Protein AF-A0AAV1Q6V9-F1 (afdb_monomer_lite)

Organism: Scomber scombrus (NCBI:txid13677)

Structure (mmCIF, N/CA/C/O backbone):
data_AF-A0AAV1Q6V9-F1
#
_entry.id   AF-A0AAV1Q6V9-F1
#
loop_
_atom_site.group_PDB
_atom_site.id
_atom_site.type_symbol
_atom_site.label_atom_id
_atom_site.label_alt_id
_atom_site.label_comp_id
_atom_site.label_asym_id
_atom_site.label_entity_id
_atom_site.label_seq_id
_atom_site.pdbx_PDB_ins_code
_atom_site.Cartn_x
_atom_site.Cartn_y
_atom_site.Cartn_z
_atom_site.occupancy
_atom_site.B_iso_or_equiv
_atom_site.auth_seq_id
_atom_site.auth_comp_id
_atom_site.auth_asym_id
_atom_site.auth_atom_id
_atom_site.pdbx_PDB_model_num
ATOM 1 N N . MET A 1 1 ? 1.601 25.528 4.721 1.00 36.34 1 MET A N 1
ATOM 2 C CA . MET A 1 1 ?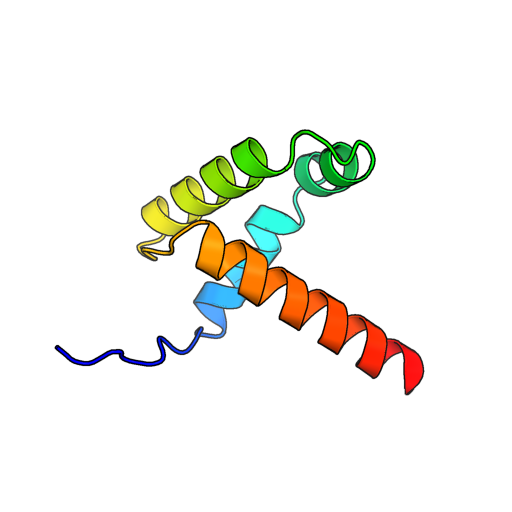 1.505 24.378 3.795 1.00 36.34 1 MET A CA 1
ATOM 3 C C . MET A 1 1 ? 1.643 23.122 4.622 1.00 36.34 1 MET A C 1
ATOM 5 O O . MET A 1 1 ? 2.737 22.634 4.890 1.00 36.34 1 MET A O 1
ATOM 9 N N . ASP A 1 2 ? 0.503 22.712 5.139 1.00 40.91 2 ASP A N 1
ATOM 10 C CA . ASP A 1 2 ? 0.322 21.716 6.173 1.00 40.91 2 ASP A CA 1
ATOM 11 C C . ASP A 1 2 ? 0.731 20.357 5.621 1.00 40.91 2 ASP A C 1
ATOM 13 O O . ASP A 1 2 ? 0.088 19.795 4.739 1.00 40.91 2 ASP A O 1
AT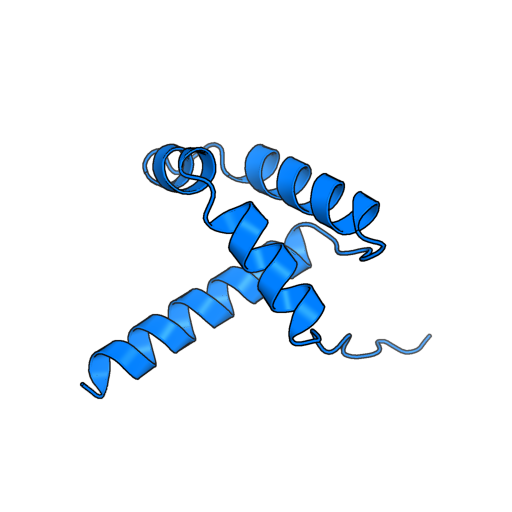OM 17 N N . LYS A 1 3 ? 1.846 19.828 6.129 1.00 46.69 3 LYS A N 1
ATOM 18 C CA . LYS A 1 3 ? 2.193 18.414 5.983 1.00 46.69 3 LYS A CA 1
ATOM 19 C C . LYS A 1 3 ? 1.211 17.625 6.847 1.00 46.69 3 LYS A C 1
ATOM 21 O O . LYS A 1 3 ? 1.568 1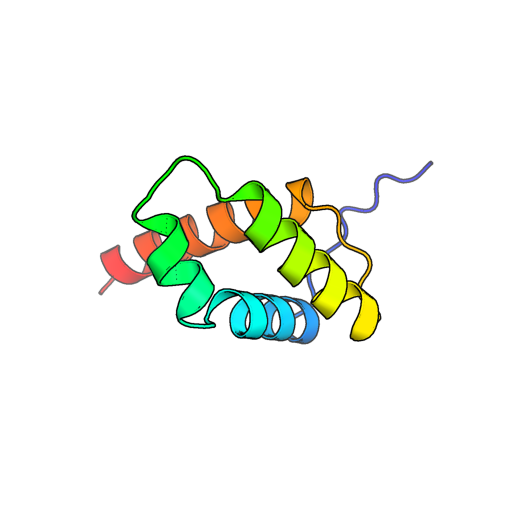7.151 7.926 1.00 46.69 3 LYS A O 1
ATOM 26 N N . THR A 1 4 ? -0.041 17.533 6.409 1.00 48.78 4 THR A N 1
ATOM 27 C CA . THR A 1 4 ? -1.028 16.622 6.976 1.00 48.78 4 THR A CA 1
ATOM 28 C C . THR A 1 4 ? -0.404 15.237 6.923 1.00 48.78 4 THR A C 1
ATOM 30 O O . THR A 1 4 ? -0.113 14.700 5.855 1.00 48.78 4 THR A O 1
ATOM 33 N N . LYS A 1 5 ? -0.116 14.666 8.098 1.00 51.78 5 LYS A N 1
ATOM 34 C CA . LYS A 1 5 ? 0.163 13.237 8.240 1.00 51.78 5 LYS A CA 1
ATOM 35 C C . LYS A 1 5 ? -1.080 12.533 7.714 1.00 51.78 5 LYS A C 1
ATOM 37 O O . LYS A 1 5 ? -2.042 12.375 8.452 1.00 51.78 5 LYS A O 1
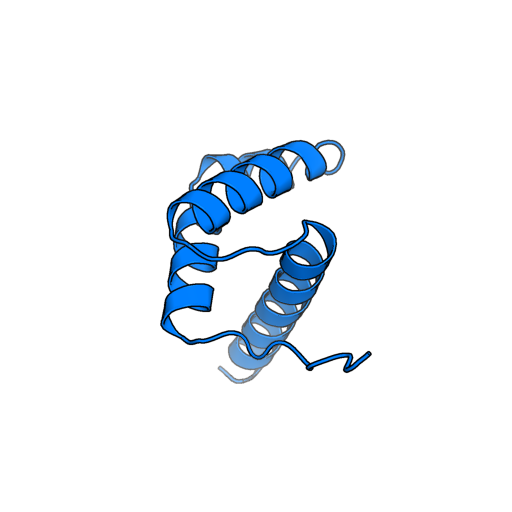ATOM 42 N N . GLN A 1 6 ? -1.085 12.224 6.425 1.00 62.25 6 GLN A N 1
ATOM 43 C CA . GLN A 1 6 ? -2.244 11.725 5.708 1.00 62.25 6 GLN A CA 1
ATOM 44 C C . GLN A 1 6 ? -2.510 10.311 6.238 1.00 62.25 6 GLN A C 1
ATOM 46 O O . GLN A 1 6 ? -1.883 9.337 5.801 1.00 62.25 6 GLN A O 1
ATOM 51 N N . GLN A 1 7 ? -3.338 10.241 7.286 1.00 71.75 7 GLN A N 1
ATOM 52 C CA . GLN A 1 7 ? -3.727 9.009 7.956 1.00 71.75 7 GLN A CA 1
ATOM 53 C C . GLN A 1 7 ? -4.355 8.100 6.909 1.00 71.75 7 GLN A C 1
ATOM 55 O O . GLN A 1 7 ? -5.078 8.548 6.028 1.00 71.75 7 GLN A O 1
ATOM 60 N N . TRP A 1 8 ? -3.950 6.839 6.937 1.00 81.00 8 TRP A N 1
ATOM 61 C CA . TRP A 1 8 ? -4.500 5.843 6.039 1.00 81.00 8 TRP A CA 1
ATOM 62 C C . TRP A 1 8 ? -5.784 5.325 6.660 1.00 81.00 8 TRP A C 1
ATOM 64 O O . TRP A 1 8 ? -5.712 4.761 7.754 1.00 81.00 8 TRP A O 1
ATOM 74 N N . SER A 1 9 ? -6.909 5.500 5.977 1.00 83.94 9 SER A N 1
ATOM 75 C CA . SER A 1 9 ? -8.177 4.913 6.415 1.00 83.94 9 SER A CA 1
ATOM 76 C C . SER A 1 9 ? -8.124 3.387 6.309 1.00 83.94 9 SER A C 1
ATOM 78 O O . SER A 1 9 ? -7.278 2.825 5.599 1.00 83.94 9 SER A O 1
ATOM 80 N N . GLU A 1 10 ? -9.016 2.698 7.019 1.00 83.69 10 GLU A N 1
ATOM 81 C CA . GLU A 1 10 ? -9.150 1.242 6.898 1.00 83.69 10 GLU A CA 1
ATOM 82 C C . GLU A 1 10 ? -9.516 0.842 5.470 1.00 83.69 10 GLU A C 1
ATOM 84 O O . GLU A 1 10 ? -8.828 0.004 4.898 1.00 83.69 10 GLU A O 1
ATOM 89 N N . GLU A 1 11 ? -10.490 1.519 4.858 1.00 86.69 11 GLU A N 1
ATOM 90 C CA . GLU A 1 11 ? -10.904 1.307 3.462 1.00 86.69 11 GLU A CA 1
ATOM 91 C C . GLU A 1 11 ? -9.734 1.501 2.488 1.00 86.69 11 GLU A C 1
ATOM 93 O O . GLU A 1 11 ? -9.442 0.639 1.664 1.00 86.69 11 GLU A O 1
ATOM 98 N N . GLU A 1 12 ? -8.980 2.590 2.650 1.00 84.81 12 GLU A N 1
ATOM 99 C CA . GLU A 1 12 ? -7.806 2.881 1.826 1.00 84.81 12 GLU A CA 1
ATOM 100 C C . GLU A 1 12 ? -6.704 1.823 2.005 1.00 84.81 12 GLU A C 1
ATOM 102 O O . GLU A 1 12 ? -6.050 1.402 1.047 1.00 84.81 12 GLU A O 1
ATOM 107 N N . THR A 1 13 ? -6.493 1.369 3.243 1.00 86.12 13 THR A N 1
ATOM 108 C CA . THR A 1 13 ? -5.525 0.311 3.551 1.00 86.12 13 THR A CA 1
ATOM 109 C C . THR A 1 13 ? -5.982 -1.029 2.973 1.00 86.12 13 THR A C 1
ATOM 111 O O . THR A 1 13 ? -5.142 -1.769 2.466 1.00 86.12 13 THR A O 1
ATOM 114 N N . GLN A 1 14 ? -7.281 -1.333 3.008 1.00 86.25 14 GLN A N 1
ATOM 115 C CA . GLN A 1 14 ? -7.866 -2.526 2.397 1.00 86.25 14 GLN A CA 1
ATOM 116 C C . GLN A 1 14 ? -7.713 -2.494 0.878 1.00 86.25 14 GLN A C 1
ATOM 118 O O . GLN A 1 14 ? -7.175 -3.446 0.323 1.00 86.25 14 GLN A O 1
ATOM 123 N N . CYS A 1 15 ? -8.061 -1.391 0.207 1.00 87.94 15 CYS A N 1
ATOM 124 C CA . CYS A 1 15 ? -7.825 -1.231 -1.231 1.00 87.94 15 CYS A CA 1
ATOM 125 C C . CYS A 1 15 ? -6.349 -1.446 -1.586 1.00 87.94 15 CYS A C 1
ATOM 127 O O . CYS A 1 15 ? -6.032 -2.207 -2.501 1.00 87.94 15 CYS A O 1
ATOM 129 N N . PHE A 1 16 ? -5.431 -0.838 -0.828 1.00 87.44 16 PHE A N 1
ATOM 130 C CA . PHE A 1 16 ? -3.998 -1.039 -1.027 1.00 87.44 16 PHE A CA 1
ATOM 131 C C . PHE A 1 16 ? -3.580 -2.502 -0.848 1.00 87.44 16 PHE A C 1
ATOM 133 O O . PHE A 1 16 ? -2.817 -3.023 -1.659 1.00 87.44 16 PHE A O 1
ATOM 140 N N . LEU A 1 17 ? -4.073 -3.171 0.196 1.00 85.00 17 LEU A N 1
ATOM 141 C CA . LEU A 1 17 ? -3.783 -4.578 0.456 1.00 85.00 17 LEU A CA 1
ATOM 142 C C . LEU A 1 17 ? -4.350 -5.487 -0.628 1.00 85.00 17 LEU A C 1
ATOM 144 O O . LEU A 1 17 ? -3.643 -6.395 -1.035 1.00 85.00 17 LEU A O 1
ATOM 148 N N . VAL A 1 18 ? -5.557 -5.230 -1.133 1.00 85.62 18 VAL A N 1
ATOM 149 C CA . VAL A 1 18 ? -6.161 -5.989 -2.237 1.00 85.62 18 VAL A CA 1
ATOM 150 C C . VAL A 1 18 ? -5.296 -5.864 -3.491 1.00 85.62 18 VAL A C 1
ATOM 152 O O . VAL A 1 18 ? -4.842 -6.880 -4.017 1.00 85.62 18 VAL A O 1
ATOM 155 N N . LEU A 1 19 ? -4.960 -4.635 -3.898 1.00 83.44 19 LEU A N 1
ATOM 156 C CA . LEU A 1 19 ? -4.091 -4.367 -5.051 1.00 83.44 19 LEU A CA 1
ATOM 157 C C . L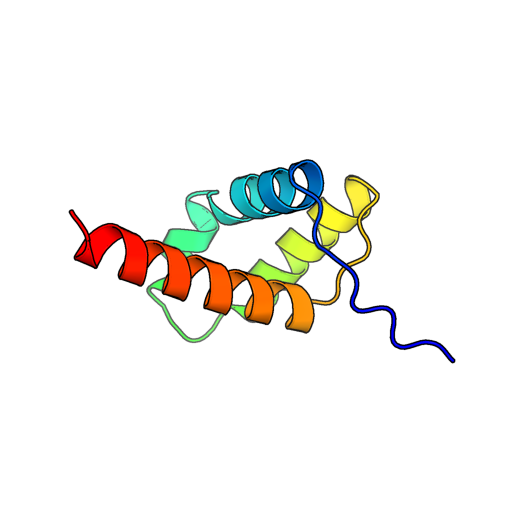EU A 1 19 ? -2.687 -4.972 -4.880 1.00 83.44 19 LEU A C 1
ATOM 159 O O . LEU A 1 19 ? -2.098 -5.470 -5.838 1.00 83.44 19 LEU A O 1
ATOM 163 N N . TRP A 1 20 ? -2.150 -4.954 -3.657 1.00 78.31 20 TRP A N 1
ATOM 164 C CA . TRP A 1 20 ? -0.851 -5.542 -3.326 1.00 78.31 20 TRP A CA 1
ATOM 165 C C . TRP A 1 20 ? -0.887 -7.075 -3.194 1.00 78.31 20 TRP A C 1
ATOM 167 O O . TRP A 1 20 ? 0.119 -7.734 -3.449 1.00 78.31 20 TRP A O 1
ATOM 177 N N . SER A 1 21 ? -2.020 -7.653 -2.789 1.00 71.62 21 SER A N 1
ATOM 178 C CA . SER A 1 21 ? -2.205 -9.097 -2.588 1.00 71.62 21 SER A CA 1
ATOM 179 C C . SER A 1 21 ? -2.350 -9.873 -3.893 1.00 71.62 21 SER A C 1
ATOM 181 O O . SER A 1 21 ? -2.214 -11.096 -3.883 1.00 71.62 21 SER A O 1
ATOM 183 N N . SER A 1 22 ? -2.569 -9.176 -5.013 1.00 71.88 22 SER A N 1
ATOM 184 C CA . SER A 1 22 ? -2.540 -9.771 -6.346 1.00 71.88 22 SER A CA 1
ATOM 185 C C . SER A 1 22 ? -1.257 -10.575 -6.542 1.00 71.88 22 SER A C 1
ATOM 187 O O . SER A 1 22 ? -0.150 -10.055 -6.380 1.00 71.88 22 SER A O 1
ATOM 189 N N . ALA A 1 23 ? -1.411 -11.850 -6.908 1.00 54.78 23 ALA A N 1
ATOM 190 C CA . ALA A 1 23 ? -0.325 -12.825 -7.022 1.00 54.78 23 ALA A CA 1
ATOM 191 C C . ALA A 1 23 ? 0.860 -12.310 -7.860 1.00 54.78 23 ALA A C 1
ATOM 193 O O . ALA A 1 23 ? 2.016 -12.554 -7.525 1.00 54.78 23 ALA A O 1
ATOM 194 N N . GLU A 1 24 ? 0.586 -11.490 -8.876 1.00 56.53 24 GLU A N 1
ATOM 195 C CA . GLU A 1 24 ? 1.593 -10.865 -9.734 1.00 56.53 24 GLU A CA 1
ATOM 196 C C . GLU A 1 24 ? 2.592 -9.967 -8.972 1.00 56.53 24 GLU A C 1
ATOM 198 O O . GLU A 1 24 ? 3.770 -9.895 -9.326 1.00 56.53 24 GLU A O 1
ATOM 203 N N . VAL A 1 25 ? 2.152 -9.315 -7.892 1.00 59.91 25 VAL A N 1
ATOM 204 C CA . VAL A 1 25 ? 2.985 -8.466 -7.029 1.00 59.91 25 VAL A CA 1
ATOM 205 C C . VAL A 1 25 ? 3.912 -9.309 -6.161 1.00 59.91 25 VAL A C 1
ATOM 207 O O . VAL A 1 25 ? 5.088 -8.974 -6.018 1.00 59.91 25 VAL A O 1
ATOM 210 N N . GLN A 1 26 ? 3.411 -10.416 -5.607 1.00 60.69 26 GLN A N 1
ATOM 211 C CA . GLN A 1 26 ? 4.212 -11.328 -4.790 1.00 60.69 26 GLN A CA 1
ATOM 212 C C . GLN A 1 26 ? 5.264 -12.058 -5.631 1.00 60.69 26 GLN A C 1
ATOM 214 O O . GLN A 1 26 ? 6.424 -12.107 -5.228 1.00 60.69 26 GLN A O 1
ATOM 219 N N . THR A 1 27 ? 4.905 -12.524 -6.832 1.00 55.47 27 THR A N 1
ATOM 220 C CA . THR A 1 27 ? 5.842 -13.188 -7.752 1.00 55.47 27 THR A CA 1
ATOM 221 C C . THR A 1 27 ? 6.919 -12.226 -8.268 1.00 55.47 27 THR A C 1
ATOM 223 O O . THR A 1 27 ? 8.088 -12.592 -8.349 1.00 55.47 27 THR A O 1
ATOM 226 N N . LYS A 1 28 ? 6.575 -10.960 -8.559 1.00 52.88 28 LYS A N 1
ATOM 227 C CA . LYS A 1 28 ? 7.552 -9.939 -8.994 1.00 52.88 28 LYS A CA 1
ATOM 228 C C . LYS A 1 28 ? 8.459 -9.431 -7.864 1.00 52.88 28 LYS A C 1
ATOM 230 O O . LYS A 1 28 ? 9.505 -8.852 -8.151 1.00 52.88 28 LYS A O 1
ATOM 235 N N . LEU A 1 29 ? 8.083 -9.627 -6.597 1.00 56.69 29 LEU A N 1
ATOM 236 C CA . LEU A 1 29 ? 8.894 -9.249 -5.433 1.00 56.69 29 LEU A CA 1
ATOM 237 C C . LEU A 1 29 ? 10.031 -10.240 -5.133 1.00 56.69 29 LEU A C 1
ATOM 239 O O . LEU A 1 29 ? 10.992 -9.840 -4.478 1.00 56.69 29 LEU A O 1
ATOM 243 N N . ASP A 1 30 ? 9.944 -11.477 -5.627 1.00 55.06 30 ASP A N 1
ATOM 244 C CA . ASP A 1 30 ? 11.002 -12.494 -5.518 1.00 55.06 30 ASP A CA 1
ATOM 245 C C . ASP A 1 30 ? 12.217 -12.150 -6.412 1.00 55.06 30 ASP A C 1
ATOM 247 O O . ASP A 1 30 ? 13.372 -12.326 -6.033 1.00 55.06 30 ASP A O 1
ATOM 251 N N . GLY A 1 31 ? 11.971 -11.492 -7.553 1.00 52.88 31 GLY A N 1
ATOM 252 C CA . GLY A 1 31 ? 12.995 -10.919 -8.434 1.00 52.88 31 GLY A CA 1
ATOM 253 C C . GLY A 1 31 ? 13.265 -9.439 -8.137 1.00 52.88 31 GLY A C 1
ATOM 254 O O . GLY A 1 31 ? 12.807 -8.562 -8.870 1.00 52.88 31 GLY A O 1
ATOM 255 N N . ALA A 1 32 ? 14.010 -9.148 -7.069 1.00 53.31 32 ALA A N 1
ATOM 256 C CA . ALA A 1 32 ? 14.177 -7.853 -6.382 1.00 53.31 32 ALA A CA 1
ATOM 257 C C . ALA A 1 32 ? 14.597 -6.580 -7.185 1.00 53.31 32 ALA A C 1
ATOM 259 O O . ALA A 1 32 ? 14.894 -5.554 -6.576 1.00 53.31 32 ALA A O 1
ATOM 260 N N . CYS A 1 33 ? 14.592 -6.562 -8.520 1.00 53.41 33 CYS A N 1
ATOM 261 C CA . CYS A 1 33 ? 15.030 -5.412 -9.328 1.00 53.41 33 CYS A CA 1
ATOM 262 C C . CYS A 1 33 ? 13.878 -4.573 -9.939 1.00 53.41 33 CYS A C 1
ATOM 264 O O . CYS A 1 33 ? 14.094 -3.432 -10.342 1.00 53.41 33 CYS A O 1
ATOM 266 N N . ARG A 1 34 ? 12.632 -5.078 -9.995 1.00 55.06 34 ARG A N 1
ATOM 267 C CA . ARG A 1 34 ? 11.533 -4.446 -10.772 1.00 55.06 34 ARG A CA 1
ATOM 268 C C . ARG A 1 34 ? 10.270 -4.119 -9.967 1.00 55.06 34 ARG A C 1
ATOM 270 O O . ARG A 1 34 ? 9.154 -4.272 -10.453 1.00 55.06 34 ARG A O 1
ATOM 277 N N . THR A 1 35 ? 10.421 -3.627 -8.743 1.00 64.62 35 THR A N 1
ATOM 278 C CA . THR A 1 35 ? 9.275 -3.300 -7.871 1.00 64.62 35 THR A CA 1
ATOM 279 C C . THR A 1 35 ? 8.623 -1.947 -8.176 1.00 64.62 35 THR A C 1
ATOM 281 O O . THR A 1 35 ? 7.427 -1.793 -7.953 1.00 64.62 35 THR A O 1
ATOM 284 N N . LYS A 1 36 ? 9.352 -0.979 -8.751 1.00 71.69 36 LYS A N 1
ATOM 285 C CA . LYS A 1 36 ? 8.804 0.327 -9.183 1.00 71.69 36 LYS A CA 1
ATOM 286 C C . LYS A 1 36 ? 7.549 0.233 -10.075 1.00 71.69 36 LYS A C 1
ATOM 288 O O . LYS A 1 36 ? 6.551 0.844 -9.707 1.00 71.69 36 LYS A O 1
ATOM 293 N N . PRO A 1 37 ? 7.540 -0.529 -11.188 1.00 76.12 37 PRO A N 1
ATOM 294 C CA . PRO A 1 37 ? 6.357 -0.625 -12.051 1.00 76.12 37 PRO A CA 1
ATOM 295 C C . PRO A 1 37 ? 5.150 -1.262 -11.351 1.00 76.12 37 PRO A C 1
ATOM 297 O O . PRO A 1 37 ? 4.010 -0.955 -11.690 1.00 76.12 37 PRO A O 1
ATOM 300 N N . VAL A 1 38 ? 5.382 -2.109 -10.346 1.00 78.56 38 VAL A N 1
ATOM 301 C CA . VAL A 1 38 ? 4.303 -2.684 -9.536 1.00 78.56 38 VAL A CA 1
ATOM 302 C C . VAL A 1 38 ? 3.642 -1.611 -8.673 1.00 78.56 38 VAL A C 1
ATOM 304 O O . VAL A 1 38 ? 2.420 -1.514 -8.639 1.00 78.56 38 VAL A O 1
ATOM 307 N N . PHE A 1 39 ? 4.431 -0.755 -8.021 1.00 81.44 39 PHE A N 1
ATOM 308 C CA . PHE A 1 39 ? 3.869 0.343 -7.236 1.00 81.44 39 PHE A CA 1
ATOM 309 C C . PHE A 1 39 ? 3.193 1.415 -8.095 1.00 81.44 39 PHE A C 1
ATOM 311 O O . PHE A 1 39 ? 2.227 2.007 -7.627 1.00 81.44 39 PHE A O 1
ATOM 318 N N . GLU A 1 40 ? 3.647 1.654 -9.328 1.00 84.69 40 GLU A N 1
ATOM 319 C CA . GLU A 1 40 ? 2.940 2.550 -10.258 1.00 84.69 40 GLU A CA 1
ATOM 320 C C . GLU A 1 40 ? 1.560 1.987 -10.643 1.00 84.69 40 GLU A C 1
ATOM 322 O O . GLU A 1 40 ? 0.585 2.732 -10.628 1.00 84.69 40 GLU A O 1
ATOM 327 N N . ASN A 1 41 ? 1.438 0.670 -10.868 1.00 85.00 41 ASN A N 1
ATOM 328 C CA . ASN A 1 41 ? 0.133 0.030 -11.091 1.00 85.00 41 ASN A CA 1
ATOM 329 C C . ASN A 1 41 ? -0.784 0.156 -9.866 1.00 85.00 41 ASN A C 1
ATOM 331 O O . ASN A 1 41 ? -1.947 0.526 -9.994 1.00 85.00 41 ASN A O 1
ATOM 335 N N . ILE A 1 42 ? -0.256 -0.091 -8.661 1.00 85.94 42 ILE A N 1
ATOM 336 C CA . ILE A 1 42 ? -1.035 0.068 -7.423 1.00 85.94 42 ILE A CA 1
ATOM 337 C C . ILE A 1 42 ? -1.454 1.531 -7.234 1.00 85.94 42 ILE A C 1
ATOM 339 O O . ILE A 1 42 ? -2.589 1.797 -6.855 1.00 85.94 42 ILE A O 1
ATOM 343 N N . LYS A 1 43 ? -0.565 2.488 -7.518 1.00 88.38 43 LYS A N 1
ATOM 344 C CA . LYS A 1 43 ? -0.876 3.921 -7.472 1.00 88.38 43 LYS A CA 1
ATOM 345 C C . LYS A 1 43 ? -2.016 4.272 -8.425 1.00 88.38 43 LYS A C 1
ATOM 347 O O . LYS A 1 43 ? -2.885 5.044 -8.035 1.00 88.38 43 LYS A O 1
ATOM 352 N N . GLN A 1 44 ? -2.016 3.721 -9.636 1.00 88.50 44 GLN A N 1
ATOM 353 C CA . GLN A 1 44 ? -3.097 3.938 -10.591 1.00 88.50 44 GLN A CA 1
ATOM 354 C C . GLN A 1 44 ? -4.421 3.366 -10.070 1.00 88.50 44 GLN A C 1
ATOM 356 O O . GLN A 1 44 ? -5.386 4.115 -9.979 1.00 88.50 44 GLN A O 1
ATOM 361 N N . GLY A 1 45 ? -4.440 2.114 -9.599 1.00 88.44 45 GLY A N 1
ATOM 362 C CA . GLY A 1 45 ? -5.650 1.515 -9.023 1.00 88.44 45 GLY A CA 1
ATOM 363 C C . GLY A 1 45 ? -6.159 2.252 -7.776 1.00 88.44 45 GLY A C 1
ATOM 364 O O . GLY A 1 45 ? -7.362 2.406 -7.583 1.00 88.44 45 GLY A O 1
ATOM 365 N N . MET A 1 46 ? -5.255 2.780 -6.944 1.00 89.00 46 MET A N 1
ATOM 366 C CA . MET A 1 46 ? -5.637 3.648 -5.827 1.00 89.00 46 MET A CA 1
ATOM 367 C C . MET A 1 46 ? -6.237 4.970 -6.313 1.00 89.00 46 MET A C 1
ATOM 369 O O . MET A 1 46 ? -7.239 5.408 -5.755 1.00 89.00 46 MET A O 1
ATOM 373 N N . ALA A 1 47 ? -5.672 5.585 -7.355 1.00 89.00 47 ALA A N 1
ATOM 374 C CA . ALA A 1 47 ? -6.202 6.819 -7.927 1.00 89.00 47 ALA A CA 1
ATOM 375 C C . ALA A 1 47 ? -7.594 6.618 -8.551 1.00 89.00 47 ALA A C 1
ATOM 377 O O . ALA A 1 47 ? -8.455 7.476 -8.372 1.00 89.00 47 ALA A O 1
ATOM 378 N N . GLU A 1 48 ? -7.838 5.479 -9.206 1.00 89.19 48 GLU A N 1
ATOM 379 C CA . GLU A 1 48 ? -9.158 5.092 -9.730 1.00 89.19 48 GLU A CA 1
ATOM 380 C C . GLU A 1 48 ? -10.195 4.901 -8.614 1.00 89.19 48 GLU A C 1
ATOM 382 O O . GLU A 1 48 ? -11.353 5.273 -8.774 1.00 89.19 48 GLU A O 1
ATOM 387 N N . ALA A 1 49 ? -9.769 4.407 -7.450 1.00 85.62 49 ALA A N 1
ATOM 388 C CA . ALA A 1 49 ? -10.599 4.332 -6.248 1.00 85.62 49 ALA A CA 1
ATOM 389 C C . ALA A 1 49 ? -10.776 5.690 -5.527 1.00 85.62 49 ALA A C 1
ATOM 391 O O . ALA A 1 49 ? -11.433 5.754 -4.492 1.00 85.62 49 ALA A O 1
ATOM 392 N N . GLY A 1 50 ? -10.194 6.779 -6.047 1.00 88.19 50 GLY A N 1
ATOM 393 C CA . GLY A 1 50 ? -10.273 8.126 -5.468 1.00 88.19 50 GLY A CA 1
ATOM 394 C C . GLY A 1 50 ? -9.161 8.468 -4.467 1.00 88.19 50 GLY A C 1
ATOM 395 O O . GLY A 1 50 ? -9.148 9.566 -3.908 1.00 88.19 50 GLY A O 1
ATOM 396 N N . TYR A 1 51 ? -8.191 7.575 -4.258 1.00 86.38 51 TYR A N 1
ATOM 397 C CA . TYR A 1 51 ? -7.088 7.754 -3.314 1.00 86.38 51 TYR A CA 1
ATOM 398 C C . TYR A 1 51 ? -5.795 8.177 -4.020 1.00 86.38 51 TYR A C 1
ATOM 400 O O . TYR A 1 51 ? -5.078 7.381 -4.627 1.00 86.38 51 TYR A O 1
ATOM 408 N N . GLN A 1 52 ? -5.431 9.451 -3.891 1.00 84.94 52 GLN A N 1
ATOM 409 C CA . GLN A 1 52 ? -4.175 9.968 -4.439 1.00 84.94 52 GLN A CA 1
ATOM 410 C C . GLN A 1 52 ? -3.009 9.716 -3.477 1.00 84.94 52 GLN A C 1
ATOM 412 O O . GLN A 1 52 ? -2.804 10.443 -2.501 1.00 84.94 52 GLN A O 1
ATOM 417 N N . ARG A 1 53 ? -2.215 8.679 -3.771 1.00 84.94 53 ARG A N 1
ATOM 418 C CA . ARG A 1 53 ? -0.993 8.335 -3.029 1.00 84.94 53 ARG A CA 1
ATOM 419 C C . ARG A 1 53 ? 0.215 8.213 -3.953 1.00 84.94 53 ARG A C 1
ATOM 421 O O . ARG A 1 53 ? 0.158 7.604 -5.014 1.00 84.94 53 ARG A O 1
ATOM 428 N N . SER A 1 54 ? 1.346 8.765 -3.522 1.00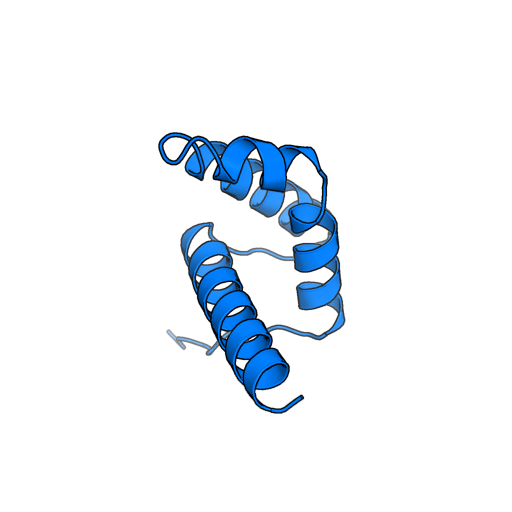 85.94 54 SER A N 1
ATOM 429 C CA . SER A 1 54 ? 2.623 8.616 -4.228 1.00 85.94 54 SER A CA 1
ATOM 430 C C . SER A 1 54 ? 3.225 7.235 -3.988 1.00 85.94 54 SER A C 1
ATOM 432 O O . SER A 1 54 ? 3.099 6.689 -2.893 1.00 85.94 54 SER A O 1
ATOM 434 N N . VAL A 1 55 ? 3.983 6.713 -4.953 1.00 83.62 55 VAL A N 1
ATOM 435 C CA . VAL A 1 55 ? 4.679 5.420 -4.819 1.00 83.62 55 VAL A CA 1
ATOM 436 C C . VAL A 1 55 ? 5.538 5.335 -3.555 1.00 83.62 55 VAL A C 1
ATOM 438 O O . VAL A 1 55 ? 5.535 4.308 -2.883 1.00 83.62 55 VAL A O 1
ATOM 441 N N . ASP A 1 56 ? 6.196 6.423 -3.159 1.00 84.62 56 ASP A N 1
ATOM 442 C CA . ASP A 1 56 ? 6.993 6.459 -1.928 1.00 84.62 56 ASP A CA 1
ATOM 443 C C . ASP A 1 56 ? 6.141 6.229 -0.659 1.00 84.62 56 ASP A C 1
ATOM 445 O O . ASP A 1 56 ? 6.524 5.483 0.245 1.00 84.62 56 ASP A O 1
ATOM 449 N N . GLN A 1 57 ? 4.917 6.778 -0.633 1.00 85.62 57 GLN A N 1
ATOM 450 C CA . GLN A 1 57 ? 3.949 6.556 0.448 1.00 85.62 57 GLN A CA 1
ATOM 451 C C . GLN A 1 57 ? 3.485 5.096 0.489 1.00 85.62 57 GLN A C 1
ATOM 453 O O . GLN A 1 57 ? 3.416 4.512 1.572 1.00 85.62 57 GLN A O 1
ATOM 458 N N . LEU A 1 58 ? 3.225 4.493 -0.677 1.00 85.00 58 LEU A N 1
ATOM 459 C CA . LEU A 1 58 ? 2.850 3.080 -0.803 1.00 85.00 58 LEU A CA 1
ATOM 460 C C . LEU A 1 58 ? 3.959 2.157 -0.284 1.00 85.00 58 LEU A C 1
ATOM 462 O O . LEU A 1 58 ? 3.706 1.245 0.503 1.00 85.00 58 LEU A O 1
ATOM 466 N N . ILE A 1 59 ? 5.210 2.425 -0.671 1.00 83.44 59 ILE A N 1
ATOM 467 C CA . ILE A 1 59 ? 6.385 1.667 -0.222 1.00 83.44 59 ILE A CA 1
ATOM 468 C C . ILE A 1 59 ? 6.544 1.781 1.294 1.00 83.44 59 ILE A C 1
ATOM 470 O O . ILE A 1 59 ? 6.776 0.776 1.971 1.00 83.44 59 ILE A O 1
ATOM 474 N N . ASN A 1 60 ? 6.425 2.989 1.849 1.00 85.12 60 ASN A N 1
ATOM 475 C CA . ASN A 1 60 ? 6.569 3.203 3.284 1.00 85.12 60 ASN A CA 1
ATOM 476 C C . ASN A 1 60 ? 5.451 2.504 4.078 1.00 85.12 60 ASN A C 1
ATOM 478 O O . ASN A 1 60 ? 5.717 1.827 5.075 1.00 85.12 60 ASN A O 1
ATOM 482 N N . LYS A 1 61 ? 4.205 2.588 3.595 1.00 85.25 61 LYS A N 1
ATOM 483 C CA . LYS A 1 61 ? 3.061 1.869 4.168 1.00 85.25 61 LYS A CA 1
ATOM 484 C C . LYS A 1 61 ? 3.277 0.358 4.114 1.00 85.25 61 LYS A C 1
ATOM 486 O O . LYS A 1 61 ? 3.093 -0.303 5.134 1.00 85.25 61 LYS A O 1
ATOM 491 N N . LEU A 1 62 ? 3.764 -0.181 2.995 1.00 81.69 62 LEU A N 1
ATOM 492 C CA . LEU A 1 62 ? 4.081 -1.602 2.871 1.00 81.69 62 LEU A CA 1
ATOM 493 C C . LEU A 1 62 ? 5.188 -2.040 3.832 1.00 81.69 62 LEU A C 1
ATOM 495 O O . LEU A 1 62 ? 5.065 -3.078 4.479 1.00 81.69 62 LEU A O 1
ATOM 499 N N . LYS A 1 63 ? 6.270 -1.261 3.953 1.00 82.06 63 LYS A N 1
ATOM 500 C CA . LYS A 1 63 ? 7.346 -1.531 4.922 1.00 82.06 63 LYS A CA 1
ATOM 501 C C . LYS A 1 63 ? 6.790 -1.601 6.341 1.00 82.06 63 LYS A C 1
ATOM 503 O O . LYS A 1 63 ? 7.165 -2.503 7.091 1.00 82.06 63 LYS A O 1
ATOM 508 N N . LYS A 1 64 ? 5.884 -0.681 6.690 1.00 84.00 64 LYS A N 1
ATOM 509 C CA . LYS A 1 64 ? 5.219 -0.660 7.993 1.00 84.00 64 LYS A CA 1
ATOM 510 C C . LYS A 1 64 ? 4.321 -1.882 8.189 1.00 84.00 64 LYS A C 1
ATOM 512 O O . LYS A 1 64 ? 4.503 -2.566 9.185 1.00 84.00 64 LYS A O 1
ATOM 517 N N . LEU A 1 65 ? 3.462 -2.217 7.224 1.00 82.31 65 LEU A N 1
ATOM 518 C CA . LEU A 1 65 ? 2.594 -3.403 7.271 1.00 82.31 65 LEU A CA 1
ATOM 519 C C . LEU A 1 65 ? 3.398 -4.707 7.379 1.00 82.31 65 LEU A C 1
ATOM 521 O O . LEU A 1 65 ? 3.112 -5.538 8.229 1.00 82.31 65 LEU A O 1
ATOM 525 N N . LYS A 1 66 ? 4.473 -4.864 6.594 1.00 79.75 66 LYS A N 1
ATOM 526 C CA . LYS A 1 66 ? 5.386 -6.016 6.702 1.00 79.75 66 LYS A CA 1
ATOM 527 C C . LYS A 1 66 ? 6.093 -6.086 8.053 1.00 79.75 66 LYS A C 1
ATOM 529 O O . LYS A 1 66 ? 6.443 -7.175 8.501 1.00 79.75 66 LYS A O 1
ATOM 534 N N . LYS A 1 67 ? 6.424 -4.944 8.659 1.00 80.62 67 LYS A N 1
ATOM 535 C CA . LYS A 1 67 ? 7.022 -4.909 9.999 1.00 80.62 67 LYS A CA 1
ATOM 536 C C . LYS A 1 67 ? 5.991 -5.328 11.044 1.00 80.62 67 LYS A C 1
ATOM 538 O O . LYS A 1 67 ? 6.303 -6.207 11.832 1.00 80.62 67 LYS A O 1
ATOM 543 N N . ASP A 1 68 ? 4.797 -4.750 10.991 1.00 80.44 68 ASP A N 1
ATOM 544 C CA . ASP A 1 68 ? 3.697 -5.027 11.916 1.00 80.44 68 ASP A CA 1
ATOM 545 C C . ASP A 1 68 ? 3.276 -6.501 11.857 1.00 80.44 68 ASP A C 1
ATOM 547 O O . ASP A 1 68 ? 3.312 -7.188 12.867 1.00 80.44 68 ASP A O 1
ATOM 551 N N . TYR A 1 69 ? 3.072 -7.043 10.652 1.00 80.50 69 TYR A N 1
ATOM 552 C CA . TYR A 1 69 ? 2.771 -8.461 10.443 1.00 80.50 69 TYR A CA 1
ATOM 553 C C . TYR A 1 69 ? 3.862 -9.392 10.992 1.00 80.50 69 TYR A C 1
ATOM 555 O O . TYR A 1 69 ? 3.566 -10.424 11.588 1.00 80.50 69 TYR A O 1
ATOM 563 N N . ARG A 1 70 ? 5.145 -9.037 10.818 1.00 76.88 70 ARG A N 1
ATOM 564 C CA . ARG A 1 70 ? 6.260 -9.807 11.396 1.00 76.88 70 ARG A CA 1
ATOM 565 C C . ARG A 1 70 ? 6.282 -9.738 12.919 1.00 76.88 70 ARG A C 1
ATOM 567 O O . ARG A 1 70 ? 6.615 -10.741 13.537 1.00 76.88 70 ARG A O 1
ATOM 574 N N . ASP A 1 71 ? 5.963 -8.586 13.500 1.00 75.69 71 ASP A N 1
ATOM 575 C CA . ASP A 1 71 ? 5.908 -8.389 14.952 1.00 75.69 71 ASP A CA 1
ATOM 576 C C . ASP A 1 71 ? 4.729 -9.153 15.569 1.00 75.69 71 ASP A C 1
ATOM 578 O O . ASP A 1 71 ? 4.913 -9.920 16.511 1.00 75.69 71 ASP A O 1
ATOM 582 N N . GLN A 1 72 ? 3.547 -9.053 14.953 1.00 71.44 72 GLN A N 1
ATOM 583 C CA . GLN A 1 72 ? 2.355 -9.809 15.334 1.00 71.44 72 GLN A CA 1
ATOM 584 C C . GLN A 1 72 ? 2.573 -11.320 15.210 1.00 71.44 72 GLN A C 1
ATOM 586 O O . GLN A 1 72 ? 2.232 -12.059 16.127 1.00 71.44 72 GLN A O 1
ATOM 591 N N . LYS A 1 73 ? 3.214 -11.791 14.130 1.00 65.62 73 LYS A N 1
ATOM 592 C CA . LYS A 1 73 ? 3.559 -13.211 13.958 1.00 65.62 73 LYS A CA 1
ATOM 593 C C . LYS A 1 73 ? 4.554 -13.714 15.011 1.00 65.62 73 LYS A C 1
ATOM 595 O O . LYS A 1 73 ? 4.578 -14.903 15.283 1.00 65.62 73 LYS A O 1
ATOM 600 N N . LYS A 1 74 ? 5.378 -12.836 15.589 1.00 62.41 74 LYS A N 1
ATOM 601 C CA . LYS A 1 74 ? 6.344 -13.184 16.646 1.00 62.41 74 LYS A CA 1
ATOM 602 C C . LYS A 1 74 ? 5.709 -13.270 18.041 1.00 62.41 74 LYS A C 1
ATOM 604 O O . LYS A 1 74 ? 6.376 -13.706 18.973 1.00 62.41 74 LYS A O 1
ATOM 609 N N . LYS A 1 75 ? 4.468 -12.793 18.183 1.00 54.28 75 LYS A N 1
ATOM 610 C CA . LYS A 1 75 ? 3.662 -12.839 19.412 1.00 54.28 75 LYS A CA 1
ATOM 611 C C . LYS A 1 75 ? 2.672 -14.013 19.454 1.00 54.28 75 LYS A C 1
ATOM 613 O O . LYS A 1 75 ? 1.980 -14.149 20.460 1.00 54.28 75 LYS A O 1
ATOM 618 N N . LEU A 1 76 ? 2.605 -14.811 18.389 1.00 49.69 76 LEU A N 1
ATOM 619 C CA . LEU A 1 76 ? 1.933 -16.114 18.325 1.00 49.69 76 LEU A CA 1
ATOM 620 C C . LEU A 1 76 ? 2.963 -17.220 18.554 1.00 49.69 76 LEU A C 1
ATOM 622 O O . LEU A 1 76 ? 2.602 -18.199 19.237 1.00 49.69 76 LEU A O 1
#

Secondary structure (DSSP, 8-state):
------PPPHHHHHHHHHHHHSHHHHHHHHSTT-HHHHHHHHHHHHHHTT----HHHHHHHHHHHHHHHHHHHTT-

Sequence (76 aa):
MDKTKQQWSEEETQCFLVLWSSAEVQTKLDGACRTKPVFENIKQGMAEAGYQRSVDQLINKLKKLKKDYRDQKKKL

InterPro domains:
  IPR044822 Myb/SANT-like DNA-binding domain 4 [PF13837] (6-75)

Foldseek 3Di:
DDPPPPDQDPVNVVLLCVLCVPVVNVVVVVVPPPNVVSLVSSQVSSVVVVHHDDSVRSVVVVVVVVVVVVVVVVVD

Radius of gyration: 13.24 Å; chains: 1; bounding box: 26×40×32 Å

pLDDT: mean 74.28, std 14.25, range [36.34, 89.19]